Protein AF-W1XW27-F1 (afdb_monomer_lite)

Secondary structure (DSSP, 8-state):
--TTTT-TT-S--HHHHHHHHHHHHH-S---TTS--HHHHHHHHHHHHHH-TTT-------SSHHHHHHHHHHHHHHHH--------TT-----

Structure (mmCIF, N/CA/C/O backbone):
data_AF-W1XW27-F1
#
_entry.id   AF-W1XW27-F1
#
loop_
_atom_site.group_PDB
_atom_site.id
_atom_site.type_symbol
_atom_site.label_atom_id
_atom_site.label_alt_id
_atom_site.label_comp_id
_atom_site.label_asym_id
_atom_site.label_entity_id
_atom_site.label_seq_id
_atom_site.pdbx_PDB_ins_code
_atom_site.Cartn_x
_atom_site.Cartn_y
_atom_site.Cartn_z
_atom_site.occupancy
_atom_site.B_iso_or_equiv
_atom_site.auth_seq_id
_atom_site.auth_comp_id
_atom_site.auth_asym_id
_atom_site.auth_atom_id
_atom_site.pdbx_PDB_model_num
ATOM 1 N N . SER A 1 1 ? 8.555 -3.725 19.967 1.00 71.62 1 SER A N 1
ATOM 2 C CA . SER A 1 1 ? 8.879 -4.616 18.831 1.00 71.62 1 SER A CA 1
ATOM 3 C C . SER A 1 1 ? 7.943 -4.296 17.672 1.00 71.62 1 SER A C 1
ATOM 5 O O . SER A 1 1 ? 6.748 -4.179 17.927 1.00 71.62 1 SER A O 1
ATOM 7 N N . SER A 1 2 ? 8.455 -4.129 16.444 1.00 87.38 2 SER A N 1
ATOM 8 C CA . SER A 1 2 ? 7.677 -3.774 15.236 1.00 87.38 2 SER A CA 1
ATOM 9 C C . SER A 1 2 ? 7.103 -4.986 14.480 1.00 87.38 2 SER A C 1
ATOM 11 O O . SER A 1 2 ? 6.650 -4.841 13.344 1.00 87.38 2 SER A O 1
ATOM 13 N N . LEU A 1 3 ? 7.090 -6.172 15.109 1.00 91.31 3 LEU A N 1
ATOM 14 C CA . LEU A 1 3 ? 6.719 -7.451 14.488 1.00 91.31 3 LEU A CA 1
ATOM 15 C C . LEU A 1 3 ? 7.620 -7.737 13.272 1.00 91.31 3 LEU A C 1
ATOM 17 O O . LEU A 1 3 ? 8.840 -7.740 13.410 1.00 91.31 3 LEU A O 1
ATOM 21 N N . LEU A 1 4 ? 7.040 -7.934 12.088 1.00 92.62 4 LEU A N 1
ATOM 22 C CA . LEU A 1 4 ? 7.750 -8.063 10.812 1.00 92.62 4 LEU A CA 1
ATOM 23 C C . LEU A 1 4 ? 7.889 -6.694 10.122 1.00 92.62 4 LEU A C 1
ATOM 25 O O . LEU A 1 4 ? 7.539 -6.540 8.956 1.00 92.62 4 LEU A O 1
ATOM 29 N N . VAL A 1 5 ? 8.375 -5.687 10.858 1.00 94.06 5 VAL A N 1
ATOM 30 C CA . VAL A 1 5 ? 8.583 -4.306 10.364 1.00 94.06 5 VAL A CA 1
ATOM 31 C C . VAL A 1 5 ? 7.281 -3.619 9.898 1.00 94.06 5 VAL A C 1
ATOM 33 O O . VAL A 1 5 ? 7.276 -2.819 8.968 1.00 94.06 5 VAL A O 1
ATOM 36 N N . CYS A 1 6 ? 6.150 -3.931 10.541 1.00 92.88 6 CYS A N 1
ATOM 37 C CA . CYS A 1 6 ? 4.835 -3.374 10.190 1.00 92.88 6 CYS A CA 1
ATOM 38 C C . CYS A 1 6 ? 4.197 -2.532 11.305 1.00 92.88 6 CYS A C 1
ATOM 40 O O . CYS A 1 6 ? 3.382 -1.657 11.028 1.00 92.88 6 CYS A O 1
ATOM 42 N N . SER A 1 7 ? 4.592 -2.737 12.565 1.00 94.44 7 SER A N 1
ATOM 43 C CA . SER A 1 7 ? 4.051 -2.003 13.717 1.00 94.44 7 SER A CA 1
ATOM 44 C C . SER A 1 7 ? 4.958 -0.832 14.111 1.00 94.44 7 SER A C 1
ATOM 46 O O . SER A 1 7 ? 5.479 -0.785 15.226 1.00 94.44 7 SER A O 1
ATOM 48 N N . ASN A 1 8 ? 5.189 0.097 13.180 1.00 94.88 8 ASN A N 1
ATOM 49 C CA . ASN A 1 8 ? 6.202 1.155 13.325 1.00 94.88 8 ASN A CA 1
ATOM 50 C C . ASN A 1 8 ? 5.856 2.215 14.383 1.00 94.88 8 ASN A C 1
ATOM 52 O O . ASN A 1 8 ? 6.759 2.783 14.986 1.00 94.88 8 ASN A O 1
ATOM 56 N N . LEU A 1 9 ? 4.566 2.450 14.638 1.00 94.81 9 LEU A N 1
ATOM 57 C CA . LEU A 1 9 ? 4.093 3.425 15.629 1.00 94.81 9 LEU A CA 1
ATOM 58 C C . LEU A 1 9 ? 3.866 2.819 17.030 1.00 94.81 9 LEU A C 1
ATOM 60 O O . LEU A 1 9 ? 3.546 3.537 17.969 1.00 94.81 9 LEU A O 1
ATOM 64 N N . GLY A 1 10 ? 4.052 1.506 17.192 1.00 93.38 10 GLY A N 1
ATOM 65 C CA . GLY A 1 10 ? 3.702 0.7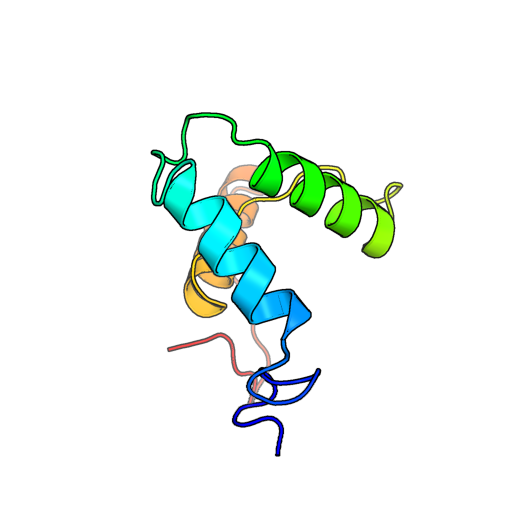82 18.419 1.00 93.38 10 GLY A CA 1
ATOM 66 C C . GLY A 1 10 ? 2.329 0.107 18.355 1.00 93.38 10 GLY A C 1
ATOM 67 O O . GLY A 1 10 ? 1.693 0.067 17.304 1.00 93.38 10 GLY A O 1
ATOM 68 N N . HIS A 1 11 ? 1.912 -0.487 19.475 1.00 94.38 11 HIS A N 1
ATOM 69 C CA . HIS A 1 11 ? 0.703 -1.315 19.577 1.00 94.38 11 HIS A CA 1
ATOM 70 C C . HIS A 1 11 ? -0.403 -0.564 20.318 1.00 94.38 11 HIS A C 1
ATOM 72 O O . HIS A 1 11 ? -0.111 0.134 21.283 1.00 94.38 11 HIS A O 1
ATOM 78 N N . GLN A 1 12 ? -1.661 -0.767 19.910 1.00 94.00 12 GLN A N 1
ATOM 79 C CA . GLN A 1 12 ? -2.855 -0.249 20.602 1.00 94.00 12 GLN A CA 1
ATOM 80 C C . GLN A 1 12 ? -2.868 1.276 20.826 1.00 94.00 12 GLN A C 1
ATOM 82 O O . GLN A 1 12 ? -3.330 1.746 21.862 1.00 94.00 12 GLN A O 1
ATOM 87 N N . LEU A 1 13 ? -2.390 2.056 19.851 1.00 96.75 13 LEU A N 1
ATOM 88 C CA . LEU A 1 13 ? -2.494 3.516 19.909 1.00 96.75 13 LEU A CA 1
ATOM 89 C C . LEU A 1 13 ? -3.970 3.949 19.963 1.00 96.75 13 LEU A C 1
ATOM 91 O O . LEU A 1 13 ? -4.714 3.592 19.039 1.00 96.75 13 LEU A O 1
ATOM 95 N N . PRO A 1 14 ? -4.401 4.688 21.006 1.00 98.00 14 PRO A N 1
ATOM 96 C CA . PRO A 1 14 ? -5.796 5.090 21.175 1.00 98.00 14 PRO A CA 1
ATOM 97 C C . PRO A 1 14 ? -6.371 5.794 19.945 1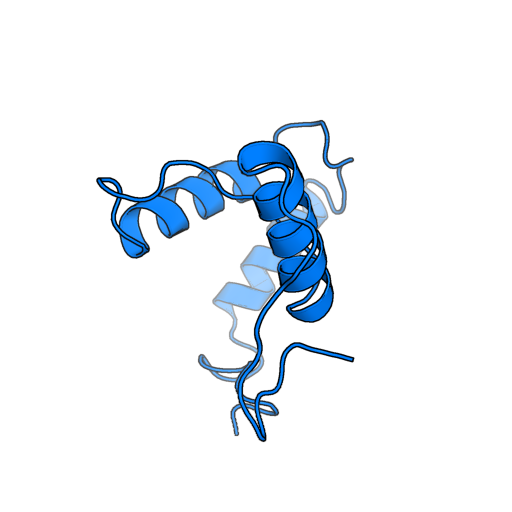.00 98.00 14 PRO A C 1
ATOM 99 O O . PRO A 1 14 ? -7.477 5.466 19.526 1.00 98.00 14 PRO A O 1
ATOM 102 N N . GLU A 1 15 ? -5.586 6.662 19.307 1.00 97.88 15 GLU A N 1
ATOM 103 C CA . GLU A 1 15 ? -5.985 7.444 18.136 1.00 97.88 15 GLU A CA 1
ATOM 104 C C . GLU A 1 15 ? -6.276 6.552 16.918 1.00 97.88 15 GLU A C 1
ATOM 106 O O . GLU A 1 15 ? -7.221 6.793 16.169 1.00 97.88 15 GLU A O 1
ATOM 111 N N . ILE A 1 16 ? -5.496 5.479 16.725 1.00 97.31 16 ILE A N 1
ATOM 112 C CA . ILE A 1 16 ? -5.727 4.512 15.638 1.00 97.31 16 ILE A CA 1
ATOM 113 C C . ILE A 1 16 ? -6.966 3.668 15.939 1.00 97.31 16 ILE A C 1
ATOM 115 O O . ILE A 1 16 ? -7.782 3.421 15.052 1.00 97.31 16 ILE A O 1
ATOM 119 N N . VAL A 1 17 ? -7.112 3.213 17.186 1.00 98.25 17 VAL A N 1
ATOM 120 C CA . VAL A 1 17 ? -8.260 2.399 17.605 1.00 98.25 17 VAL A CA 1
ATOM 121 C C . VAL A 1 17 ? -9.563 3.183 17.456 1.00 98.25 17 VAL A C 1
ATOM 123 O O . VAL A 1 17 ? -10.551 2.629 16.975 1.00 98.25 17 VAL A O 1
ATOM 126 N N . GLU A 1 18 ? -9.571 4.456 17.844 1.00 98.38 18 GLU A N 1
ATOM 127 C CA . GLU A 1 18 ? -10.719 5.348 17.692 1.00 98.38 18 GLU A CA 1
ATOM 128 C C . GLU A 1 18 ? -11.052 5.588 16.215 1.00 98.38 18 GLU A C 1
ATOM 130 O O . GLU A 1 18 ? -12.182 5.328 15.810 1.00 98.38 18 GLU A O 1
ATOM 135 N N . ALA A 1 19 ? -10.065 5.927 15.377 1.00 97.88 19 ALA A N 1
ATOM 136 C CA . ALA A 1 19 ? -10.282 6.127 13.941 1.00 97.88 19 ALA A CA 1
ATOM 137 C C . ALA A 1 19 ? -10.867 4.886 13.236 1.00 97.88 19 ALA A C 1
ATOM 139 O O . ALA A 1 19 ? -11.717 5.007 12.349 1.00 97.88 19 ALA A O 1
ATOM 140 N N . ILE A 1 20 ? -10.443 3.678 13.635 1.00 97.94 20 ILE A N 1
ATOM 141 C CA . ILE A 1 20 ? -11.012 2.421 13.123 1.00 97.94 20 ILE A CA 1
ATOM 142 C C . ILE A 1 20 ? -12.486 2.288 13.525 1.00 97.94 20 ILE A C 1
ATOM 144 O O . ILE A 1 20 ? -13.312 1.948 12.677 1.00 97.94 20 ILE A O 1
ATOM 148 N N . LYS A 1 21 ? -12.823 2.552 14.795 1.00 98.31 21 LYS A N 1
ATOM 149 C CA . LYS A 1 21 ? -14.203 2.469 15.300 1.00 98.31 21 LYS A CA 1
ATOM 150 C C . LYS A 1 21 ? -15.116 3.468 14.599 1.00 98.31 21 LYS A C 1
ATOM 152 O O . LYS A 1 21 ? -16.147 3.070 14.071 1.00 98.31 21 LYS A O 1
ATOM 157 N N . GLU A 1 22 ? -14.695 4.727 14.504 1.00 98.19 22 GLU A N 1
ATOM 158 C CA . GLU A 1 22 ? -15.470 5.773 13.833 1.00 98.19 22 GLU A CA 1
ATOM 159 C C . GLU A 1 22 ? -15.763 5.436 12.368 1.00 98.19 22 GLU A C 1
ATOM 161 O O . GLU A 1 22 ? -16.864 5.680 11.870 1.00 98.19 22 GLU A O 1
ATOM 166 N N . GLN A 1 23 ? -14.781 4.882 11.648 1.00 97.88 23 GLN A N 1
ATOM 167 C CA . GLN A 1 23 ? -14.998 4.466 10.267 1.00 97.88 23 GLN A CA 1
ATOM 168 C C . GLN A 1 23 ? -15.914 3.241 10.187 1.00 97.88 23 GLN A C 1
ATOM 170 O O . GLN A 1 23 ? -16.744 3.187 9.282 1.00 97.88 23 GLN A O 1
ATOM 175 N N . ALA A 1 24 ? -15.802 2.283 11.110 1.00 97.62 24 ALA A N 1
ATOM 176 C CA . ALA A 1 24 ? -16.675 1.112 11.157 1.00 97.62 24 ALA A CA 1
ATOM 177 C C . ALA A 1 24 ? -18.143 1.485 11.432 1.00 97.62 24 ALA A C 1
ATOM 179 O O . ALA A 1 24 ? -19.028 0.944 10.770 1.00 97.62 24 ALA A O 1
ATOM 180 N N . ASP A 1 25 ? -18.396 2.459 12.313 1.00 97.88 25 ASP A N 1
ATOM 181 C CA . ASP A 1 25 ? -19.745 2.975 12.593 1.00 97.88 25 ASP A CA 1
ATOM 182 C C . ASP A 1 25 ? -20.378 3.653 11.365 1.00 97.88 25 ASP A C 1
ATOM 184 O O . ASP A 1 25 ? -21.596 3.630 11.189 1.00 97.88 25 ASP A O 1
ATOM 188 N N . LYS A 1 26 ? -19.556 4.238 10.483 1.00 96.56 26 LYS A N 1
ATOM 189 C CA . LYS A 1 26 ? -20.012 4.838 9.219 1.00 96.56 26 LYS A CA 1
ATOM 190 C C . LYS A 1 26 ? -20.190 3.794 8.120 1.00 96.56 26 LYS A C 1
ATOM 192 O O . LYS A 1 26 ? -21.215 3.779 7.442 1.00 96.56 26 LYS A O 1
ATOM 197 N N . MET A 1 27 ? -19.156 2.985 7.877 1.00 95.69 27 MET A N 1
ATOM 198 C CA . MET A 1 27 ? -19.106 1.979 6.817 1.00 95.69 27 MET A CA 1
ATOM 199 C C . MET A 1 27 ? -17.868 1.078 6.940 1.00 95.69 27 MET A C 1
ATOM 201 O O . MET A 1 27 ? -16.740 1.531 6.734 1.00 95.69 27 MET A O 1
ATOM 205 N N . CYS A 1 28 ? -18.084 -0.223 7.151 1.00 95.44 28 CYS A N 1
ATOM 206 C CA . CYS A 1 28 ? -17.004 -1.215 7.227 1.00 95.44 28 CYS A CA 1
ATOM 207 C C . CYS A 1 28 ? -16.384 -1.572 5.868 1.00 95.44 28 CYS A C 1
ATOM 209 O O . CYS A 1 28 ? -15.203 -1.905 5.797 1.00 95.44 28 CYS A O 1
ATOM 211 N N . PHE A 1 29 ? -17.177 -1.567 4.793 1.00 94.75 29 PHE A N 1
ATOM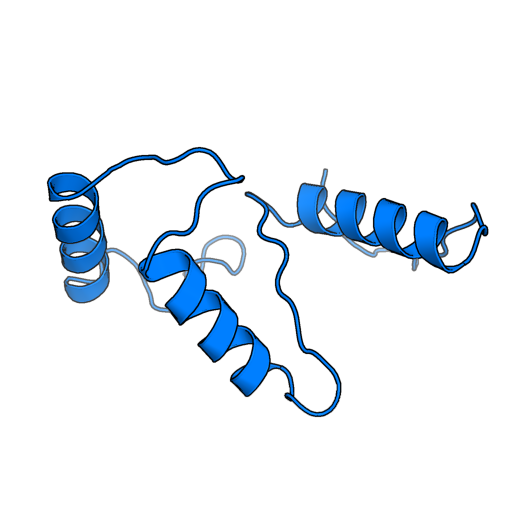 212 C CA . PHE A 1 29 ? -16.729 -2.040 3.486 1.00 94.75 29 PHE A CA 1
ATOM 213 C C . PHE A 1 29 ? -17.464 -1.353 2.337 1.00 94.75 29 PHE A C 1
ATOM 215 O O . PHE A 1 29 ? -18.661 -1.083 2.413 1.00 94.75 29 PHE A O 1
ATOM 222 N N . MET A 1 30 ? -16.738 -1.147 1.241 1.00 92.81 30 MET A N 1
ATOM 223 C CA . MET A 1 30 ? -17.260 -0.671 -0.031 1.00 92.81 30 MET A CA 1
ATOM 224 C C . MET A 1 30 ? -16.486 -1.338 -1.169 1.00 92.81 30 MET A C 1
ATOM 226 O O . MET A 1 30 ? -15.272 -1.532 -1.071 1.00 92.81 30 MET A O 1
ATOM 230 N N . ALA A 1 31 ? -17.174 -1.677 -2.262 1.00 93.50 31 ALA A N 1
ATOM 231 C CA . ALA A 1 31 ? -16.514 -2.302 -3.401 1.00 93.50 31 ALA A CA 1
ATOM 232 C C . ALA A 1 31 ? -15.463 -1.356 -4.032 1.00 93.50 31 ALA A C 1
ATOM 234 O O . ALA A 1 31 ? -15.695 -0.146 -4.097 1.00 93.50 31 ALA A O 1
ATOM 235 N N . PRO A 1 32 ? -14.336 -1.877 -4.560 1.00 89.69 32 PRO A N 1
ATOM 236 C CA . PRO A 1 32 ? -13.203 -1.053 -4.999 1.00 89.69 32 PRO A CA 1
ATOM 237 C C . PRO A 1 32 ? -13.502 -0.009 -6.081 1.00 89.69 32 PRO A C 1
ATOM 239 O O . PRO A 1 32 ? -12.756 0.967 -6.188 1.00 89.69 32 PRO A O 1
ATOM 242 N N . ALA A 1 33 ? -14.553 -0.2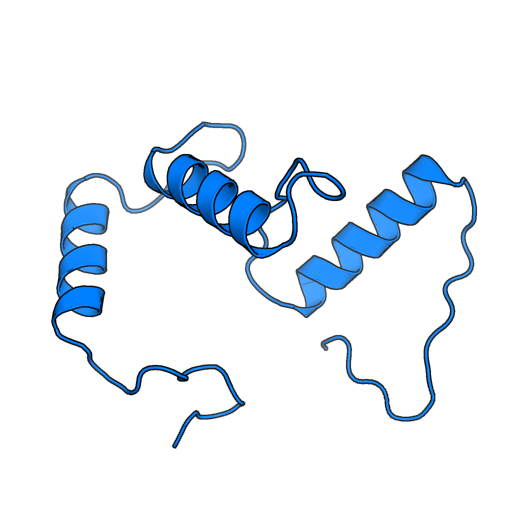35 -6.878 1.00 91.94 33 ALA A N 1
ATOM 243 C CA . ALA A 1 33 ? -14.985 0.641 -7.966 1.00 91.94 33 ALA A CA 1
ATOM 244 C C . ALA A 1 33 ? -15.593 1.968 -7.481 1.00 91.94 33 ALA A C 1
ATOM 246 O O . ALA A 1 33 ? -15.681 2.916 -8.257 1.00 91.94 33 ALA A O 1
ATOM 247 N N . TYR A 1 34 ? -16.003 2.045 -6.215 1.00 94.06 34 TYR A N 1
ATOM 248 C CA . TYR A 1 34 ? -16.576 3.253 -5.635 1.00 94.06 34 TYR A CA 1
ATOM 249 C C . TYR A 1 34 ? -15.516 4.079 -4.901 1.00 94.06 34 TYR A C 1
ATOM 251 O O . TYR A 1 34 ? -14.501 3.567 -4.414 1.00 94.06 34 TYR A O 1
ATOM 259 N N . ALA A 1 35 ? -15.762 5.384 -4.826 1.00 92.19 35 ALA A N 1
ATOM 260 C CA . ALA A 1 35 ? -14.939 6.300 -4.056 1.00 92.19 35 ALA A CA 1
ATOM 261 C C . ALA A 1 35 ? -15.321 6.245 -2.573 1.00 92.19 35 ALA A C 1
ATOM 263 O O . ALA A 1 35 ? -16.501 6.232 -2.230 1.00 92.19 35 ALA A O 1
ATOM 264 N N . SER A 1 36 ? -14.318 6.292 -1.700 1.00 94.38 36 SER A N 1
ATOM 265 C CA . SER A 1 36 ? -14.512 6.517 -0.272 1.00 94.38 36 SER A CA 1
ATOM 266 C C . SER A 1 36 ? -13.595 7.641 0.191 1.00 94.38 36 SER A C 1
ATOM 268 O O . SER A 1 36 ? -12.434 7.725 -0.215 1.00 94.38 36 SER A O 1
ATOM 270 N N . GLU A 1 37 ? -14.121 8.512 1.050 1.00 95.12 37 GLU A N 1
ATOM 271 C CA . GLU A 1 37 ? -13.371 9.622 1.640 1.00 95.12 37 GLU A CA 1
ATOM 272 C C . GLU A 1 37 ? -12.011 9.195 2.233 1.00 95.12 37 GLU A C 1
ATOM 274 O O . GLU A 1 37 ? -11.007 9.817 1.868 1.00 95.12 37 GLU A O 1
ATOM 279 N N . PRO A 1 38 ? -11.905 8.132 3.066 1.00 95.62 38 PRO A N 1
ATOM 280 C CA . PRO A 1 38 ? -10.612 7.718 3.615 1.00 95.62 38 PRO A CA 1
ATOM 281 C C . PRO A 1 38 ? -9.619 7.282 2.530 1.00 95.62 38 PRO A C 1
ATOM 283 O O . PRO A 1 38 ? -8.447 7.653 2.591 1.00 95.62 38 PRO A O 1
ATOM 286 N N . LYS A 1 39 ? -10.077 6.561 1.496 1.00 95.19 39 LYS A N 1
ATOM 287 C CA . LYS A 1 39 ? -9.223 6.119 0.382 1.00 95.19 39 LYS A CA 1
ATOM 288 C C . LYS A 1 39 ? -8.704 7.309 -0.425 1.00 95.19 39 LYS A C 1
ATOM 290 O O . LYS A 1 39 ? -7.528 7.335 -0.778 1.00 95.19 39 LYS A O 1
ATOM 295 N N . SER A 1 40 ? -9.550 8.308 -0.679 1.00 95.44 40 SER A N 1
ATOM 296 C CA . SER A 1 40 ? -9.169 9.529 -1.398 1.00 95.44 40 SER A CA 1
ATOM 297 C C . SER A 1 40 ? -8.175 10.385 -0.613 1.00 95.44 40 SER A C 1
ATOM 299 O O . SER A 1 40 ? -7.180 10.832 -1.183 1.00 95.44 40 SER A O 1
ATOM 301 N N . LYS A 1 41 ? -8.401 10.579 0.695 1.00 97.44 41 LYS A N 1
ATOM 302 C CA . LYS A 1 41 ? -7.468 11.312 1.567 1.00 97.44 41 LYS A CA 1
ATOM 303 C C . LYS A 1 41 ? -6.109 10.619 1.634 1.00 97.44 41 LYS A C 1
ATOM 305 O O . LYS A 1 41 ? -5.087 11.267 1.433 1.00 97.44 41 LYS A O 1
ATOM 310 N N . LEU A 1 42 ? -6.101 9.303 1.849 1.00 97.25 42 LEU A N 1
ATOM 311 C CA . LEU A 1 42 ? -4.866 8.524 1.905 1.00 97.25 42 LEU A CA 1
ATOM 312 C C . LEU A 1 42 ? -4.111 8.552 0.571 1.00 97.25 42 LEU A C 1
ATOM 314 O O . LEU A 1 42 ? -2.898 8.730 0.566 1.00 97.25 42 LEU A O 1
ATOM 318 N N . ALA A 1 43 ? -4.809 8.424 -0.561 1.00 96.94 43 ALA A N 1
ATOM 319 C CA . ALA A 1 43 ? -4.175 8.482 -1.877 1.00 96.94 43 ALA A CA 1
ATOM 320 C C . ALA A 1 43 ? -3.456 9.818 -2.118 1.00 96.94 43 ALA A C 1
ATOM 322 O O . ALA A 1 43 ? -2.348 9.817 -2.646 1.00 96.94 43 ALA A O 1
ATOM 323 N N . LYS A 1 44 ? -4.066 10.935 -1.699 1.00 97.12 44 LYS A N 1
ATOM 324 C CA . LYS A 1 44 ? -3.456 12.265 -1.791 1.00 97.12 44 LYS A CA 1
ATOM 325 C C . LYS A 1 44 ? -2.180 12.355 -0.948 1.00 97.12 44 LYS A C 1
ATOM 327 O O . LYS A 1 44 ? -1.130 12.673 -1.489 1.00 97.12 44 LYS A O 1
ATOM 332 N N . LEU A 1 45 ? -2.254 11.975 0.330 1.00 98.06 45 LEU A N 1
ATOM 333 C CA . LEU A 1 45 ? -1.100 11.996 1.241 1.00 98.06 45 LEU A CA 1
ATOM 334 C C . LEU A 1 45 ? 0.062 11.121 0.745 1.00 98.06 45 LEU A C 1
ATOM 336 O O . LEU A 1 45 ? 1.224 11.486 0.893 1.00 98.06 45 LEU A O 1
ATOM 340 N N . LEU A 1 46 ? -0.240 9.962 0.150 1.00 97.56 46 LEU A N 1
ATOM 341 C CA . LEU A 1 46 ? 0.779 9.067 -0.405 1.00 97.56 46 LEU A CA 1
ATOM 342 C C . LEU A 1 46 ? 1.468 9.660 -1.637 1.00 97.56 46 LEU A C 1
ATOM 344 O O . LEU A 1 46 ? 2.676 9.500 -1.779 1.00 97.56 46 LEU A O 1
ATOM 348 N N . VAL A 1 47 ? 0.720 10.328 -2.517 1.00 97.75 47 VAL A N 1
ATOM 349 C CA . VAL A 1 47 ? 1.279 11.009 -3.695 1.00 97.75 47 VAL A CA 1
ATOM 350 C C . VAL A 1 47 ? 2.173 12.174 -3.271 1.00 97.75 47 VAL A C 1
ATOM 352 O O . VAL A 1 47 ? 3.315 12.245 -3.723 1.00 97.75 47 VAL A O 1
ATOM 355 N N . GLU A 1 48 ? 1.707 13.001 -2.331 1.00 96.75 48 GLU A N 1
ATOM 356 C CA . GLU A 1 48 ? 2.488 14.095 -1.737 1.00 96.75 48 GLU A CA 1
ATOM 357 C C . GLU A 1 48 ? 3.801 13.579 -1.129 1.00 96.75 48 GLU A C 1
ATOM 359 O O . GLU A 1 48 ? 4.877 14.101 -1.418 1.00 96.75 48 GLU A O 1
ATOM 364 N N . ALA A 1 49 ? 3.735 12.505 -0.336 1.00 97.19 49 ALA A N 1
ATOM 365 C CA . ALA A 1 49 ? 4.905 11.924 0.317 1.00 97.19 49 ALA A CA 1
ATOM 366 C C . ALA A 1 49 ? 5.876 11.222 -0.652 1.00 97.19 49 ALA A C 1
ATOM 368 O O . ALA A 1 49 ? 7.077 11.179 -0.387 1.00 97.19 49 ALA A O 1
ATOM 369 N N . ALA A 1 50 ? 5.378 10.647 -1.752 1.00 95.56 50 ALA A N 1
ATOM 370 C CA . ALA A 1 50 ? 6.201 9.939 -2.734 1.00 95.56 50 ALA A CA 1
ATOM 371 C C . ALA A 1 50 ? 6.874 10.875 -3.757 1.00 95.56 50 ALA A C 1
ATOM 373 O O . ALA A 1 50 ? 7.814 10.453 -4.432 1.00 95.56 50 ALA A O 1
ATOM 374 N N . GLY A 1 51 ? 6.410 12.123 -3.867 1.00 95.62 51 GLY A N 1
ATOM 375 C CA . GLY A 1 51 ? 6.869 13.109 -4.843 1.00 95.62 51 GLY A CA 1
ATOM 376 C C . GLY A 1 51 ? 5.885 13.250 -6.003 1.00 95.62 51 GLY A C 1
ATOM 377 O O . GLY A 1 51 ? 5.878 12.439 -6.935 1.00 95.62 51 GLY A O 1
ATOM 378 N N . GLU A 1 52 ? 5.078 14.310 -5.960 1.00 92.94 52 GLU A N 1
ATOM 379 C CA . GLU A 1 52 ? 3.978 14.555 -6.908 1.00 92.94 52 GLU A CA 1
ATOM 380 C C . GLU A 1 52 ? 4.444 14.755 -8.356 1.00 92.94 52 GLU A C 1
ATOM 382 O O . GLU A 1 52 ? 3.718 14.432 -9.294 1.00 92.94 52 GLU A O 1
ATOM 387 N N . ASP A 1 53 ? 5.682 15.216 -8.551 1.00 94.25 53 ASP A N 1
ATOM 388 C CA . ASP A 1 53 ? 6.283 15.383 -9.880 1.00 94.25 53 ASP A CA 1
ATOM 389 C C . ASP A 1 53 ? 6.488 14.043 -10.605 1.00 94.25 53 ASP A C 1
ATOM 391 O O . ASP A 1 53 ? 6.617 13.995 -11.828 1.00 94.25 53 ASP A O 1
ATOM 395 N N . THR A 1 54 ? 6.551 12.941 -9.850 1.00 94.25 54 THR A N 1
ATOM 396 C CA . THR A 1 54 ? 6.817 11.594 -10.373 1.00 94.25 54 THR A CA 1
ATOM 397 C C . THR A 1 54 ? 5.591 10.687 -10.288 1.00 94.25 54 THR A C 1
ATOM 399 O O . THR A 1 54 ? 5.348 9.890 -11.198 1.00 94.25 54 THR A O 1
ATOM 402 N N . TYR A 1 55 ? 4.802 10.791 -9.217 1.00 95.38 55 TYR A N 1
ATOM 403 C CA . TYR A 1 55 ? 3.662 9.913 -8.960 1.00 95.38 55 TYR A CA 1
ATOM 404 C C . TYR A 1 55 ? 2.353 10.704 -8.933 1.00 95.38 55 TYR A C 1
ATOM 406 O O . TYR A 1 55 ? 2.275 11.751 -8.314 1.00 95.38 55 TYR A O 1
ATOM 414 N N . GLY A 1 56 ? 1.292 10.174 -9.554 1.00 94.94 56 GLY A N 1
ATOM 415 C CA . GLY A 1 56 ? -0.017 10.856 -9.599 1.00 94.94 56 GLY A CA 1
ATOM 416 C C . GLY A 1 56 ? -1.235 9.972 -9.312 1.00 94.94 56 GLY A C 1
ATOM 417 O O . GLY A 1 56 ? -2.379 10.429 -9.390 1.00 94.94 56 GLY A O 1
ATOM 418 N N . ARG A 1 57 ? -1.031 8.678 -9.043 1.00 93.88 57 ARG A N 1
ATOM 419 C CA . ARG A 1 57 ? -2.101 7.684 -8.853 1.00 93.88 57 ARG A CA 1
ATOM 420 C C . ARG A 1 57 ? -1.670 6.645 -7.820 1.00 93.88 57 ARG A C 1
ATOM 422 O O . ARG A 1 57 ? -0.512 6.240 -7.806 1.00 93.88 57 ARG A O 1
ATOM 429 N N . VAL A 1 58 ? -2.627 6.159 -7.029 1.00 95.75 58 VAL A N 1
ATOM 430 C CA . VAL A 1 58 ? -2.437 5.043 -6.089 1.00 95.75 58 VAL A CA 1
ATOM 431 C C . VAL A 1 58 ? -3.384 3.906 -6.451 1.00 95.75 58 VAL A C 1
ATOM 433 O O . VAL A 1 58 ? -4.587 4.117 -6.618 1.00 95.75 58 VAL A O 1
ATOM 436 N N . PHE A 1 59 ? -2.841 2.694 -6.541 1.00 95.38 59 PHE A N 1
ATOM 437 C CA . PHE A 1 59 ? -3.610 1.457 -6.618 1.00 95.38 59 PHE A CA 1
ATOM 438 C C . PHE A 1 59 ? -3.445 0.703 -5.295 1.00 95.38 59 PHE A C 1
ATOM 440 O O . PHE A 1 59 ? -2.329 0.350 -4.924 1.00 95.38 59 PHE A O 1
ATOM 447 N N . PHE A 1 60 ? -4.545 0.493 -4.570 1.00 95.75 60 PHE A N 1
ATOM 448 C CA . PHE A 1 60 ? -4.526 -0.152 -3.254 1.00 95.75 60 PHE A CA 1
ATOM 449 C C . PHE A 1 60 ? -4.660 -1.673 -3.370 1.00 95.75 60 PHE A C 1
ATOM 451 O O . PHE A 1 60 ? -5.456 -2.170 -4.166 1.00 95.75 60 PHE A O 1
ATOM 458 N N . THR A 1 61 ? -3.920 -2.385 -2.529 1.00 96.12 61 THR A N 1
ATOM 459 C CA . THR A 1 61 ? -3.910 -3.848 -2.374 1.00 96.12 61 THR A CA 1
ATOM 460 C C . THR A 1 61 ? -3.910 -4.191 -0.883 1.00 96.12 61 THR A C 1
ATOM 462 O O . THR A 1 61 ? -3.696 -3.310 -0.045 1.00 96.12 61 THR A O 1
ATOM 465 N N . ASN A 1 62 ? -4.131 -5.459 -0.531 1.00 94.06 62 ASN A N 1
ATOM 466 C CA . ASN A 1 62 ? -4.157 -5.881 0.871 1.00 94.06 62 ASN A CA 1
ATOM 467 C C . ASN A 1 62 ? -2.768 -6.248 1.410 1.00 94.06 62 ASN A C 1
ATOM 469 O O . ASN A 1 62 ? -2.572 -6.302 2.624 1.00 94.06 62 ASN A O 1
ATOM 473 N N . GLY A 1 63 ? -1.793 -6.494 0.533 1.00 94.75 63 GLY A N 1
ATOM 474 C CA . GLY A 1 63 ? -0.447 -6.873 0.943 1.00 94.75 63 GLY A CA 1
ATOM 475 C C . GLY A 1 63 ? 0.611 -6.662 -0.133 1.00 94.75 63 GLY A C 1
ATOM 476 O O . GLY A 1 63 ? 0.314 -6.462 -1.309 1.00 94.75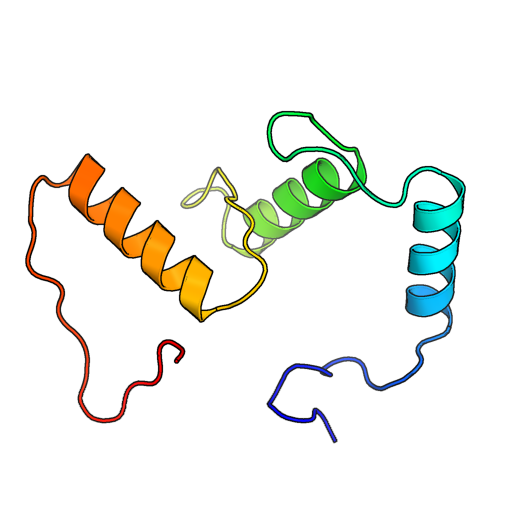 63 GLY A O 1
ATOM 477 N N . GLY A 1 64 ? 1.879 -6.746 0.282 1.00 96.06 64 GLY A N 1
ATOM 478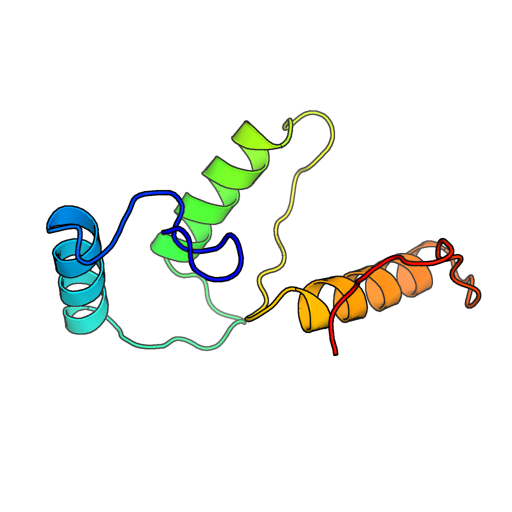 C CA . GLY A 1 64 ? 3.025 -6.487 -0.596 1.00 96.06 64 GLY A CA 1
ATOM 479 C C . GLY A 1 64 ? 3.153 -7.457 -1.778 1.00 96.06 64 GLY A C 1
ATOM 480 O O . GLY A 1 64 ? 3.577 -7.040 -2.853 1.00 96.06 64 GLY A O 1
ATOM 481 N N . ALA A 1 65 ? 2.751 -8.724 -1.613 1.00 97.12 65 ALA A N 1
ATOM 482 C CA . ALA A 1 65 ? 2.749 -9.713 -2.697 1.00 97.12 65 ALA A CA 1
ATOM 483 C C . ALA A 1 65 ? 1.792 -9.301 -3.832 1.00 97.12 65 ALA A C 1
ATOM 485 O O . ALA A 1 65 ? 2.195 -9.205 -4.991 1.00 97.12 65 ALA A O 1
ATOM 486 N N . GLU A 1 66 ? 0.550 -8.951 -3.481 1.00 97.25 66 GLU A N 1
ATOM 487 C CA . GLU A 1 66 ? -0.455 -8.450 -4.425 1.00 97.25 66 GLU A CA 1
ATOM 488 C C . GLU A 1 66 ? -0.024 -7.127 -5.069 1.00 97.25 66 GLU A C 1
ATOM 490 O O . GLU A 1 66 ? -0.273 -6.908 -6.257 1.00 97.25 66 GLU A O 1
ATOM 495 N N . SER A 1 67 ? 0.646 -6.242 -4.315 1.00 97.88 67 SER A N 1
ATOM 496 C CA . SER A 1 67 ? 1.224 -5.011 -4.871 1.00 97.88 67 SER A CA 1
ATOM 497 C C . SER A 1 67 ? 2.209 -5.320 -5.994 1.00 97.88 67 SER A C 1
ATOM 499 O O . SER A 1 67 ? 2.116 -4.726 -7.068 1.00 97.88 67 SER A O 1
ATOM 501 N N . ASN A 1 68 ? 3.117 -6.276 -5.778 1.00 97.75 68 ASN A N 1
ATOM 502 C CA . ASN A 1 68 ? 4.097 -6.674 -6.786 1.00 97.75 68 ASN A CA 1
ATOM 503 C C . ASN A 1 68 ? 3.431 -7.343 -7.993 1.00 97.75 68 ASN A C 1
ATOM 505 O O . ASN A 1 68 ? 3.779 -7.030 -9.131 1.00 97.75 68 ASN A O 1
ATOM 509 N N . GLU A 1 69 ? 2.426 -8.197 -7.783 1.00 97.06 69 GLU A N 1
ATOM 510 C CA . GLU A 1 69 ? 1.682 -8.811 -8.887 1.00 97.06 69 GLU A CA 1
ATOM 511 C C . GLU A 1 69 ? 1.014 -7.752 -9.781 1.00 97.06 69 GLU A C 1
ATOM 513 O O . GLU A 1 69 ? 1.132 -7.794 -11.012 1.00 97.06 69 GLU A O 1
ATOM 518 N N . ASN A 1 70 ? 0.352 -6.764 -9.172 1.00 97.56 70 ASN A N 1
ATOM 519 C CA . ASN A 1 70 ? -0.279 -5.667 -9.902 1.00 97.56 70 ASN A CA 1
ATOM 520 C C . ASN A 1 70 ? 0.758 -4.768 -10.591 1.00 97.56 70 ASN A C 1
ATOM 522 O O . ASN A 1 70 ? 0.548 -4.377 -11.741 1.00 97.56 70 ASN A O 1
ATOM 526 N N . ALA A 1 71 ? 1.907 -4.508 -9.960 1.00 97.19 71 ALA A N 1
ATOM 527 C CA . ALA A 1 71 ? 3.012 -3.782 -10.584 1.00 97.19 71 ALA A CA 1
ATOM 528 C C . ALA A 1 71 ? 3.530 -4.498 -11.843 1.00 97.19 71 ALA A C 1
ATOM 530 O O . ALA A 1 71 ? 3.707 -3.860 -12.883 1.00 97.19 71 ALA A O 1
ATOM 531 N N . PHE A 1 72 ? 3.696 -5.825 -11.810 1.00 96.81 72 PHE A N 1
ATOM 532 C CA . PHE A 1 72 ? 4.108 -6.596 -12.988 1.00 96.81 72 PHE A CA 1
ATOM 533 C C . PHE A 1 72 ? 3.057 -6.575 -14.099 1.00 96.81 72 PHE A C 1
ATOM 535 O O . PHE A 1 72 ? 3.413 -6.455 -15.274 1.00 96.81 72 PHE A O 1
ATOM 542 N N . LYS A 1 73 ? 1.765 -6.666 -13.752 1.00 97.31 73 LYS A N 1
ATOM 543 C CA . LYS A 1 73 ? 0.660 -6.547 -14.718 1.00 97.31 73 LYS A CA 1
ATOM 544 C C . LYS A 1 73 ? 0.661 -5.175 -15.392 1.00 97.31 73 LYS A C 1
ATOM 546 O O . LYS A 1 73 ? 0.598 -5.109 -16.618 1.00 97.31 73 LYS A O 1
ATOM 551 N N . MET A 1 74 ? 0.814 -4.099 -14.621 1.00 97.38 74 MET A N 1
ATOM 552 C CA . MET A 1 74 ? 0.900 -2.733 -15.147 1.00 97.38 74 MET A CA 1
ATOM 553 C C . MET A 1 74 ? 2.142 -2.531 -16.026 1.00 97.38 74 MET A C 1
ATOM 555 O O . MET A 1 74 ? 2.024 -2.033 -17.143 1.00 97.38 74 MET A O 1
ATOM 559 N N . ALA A 1 75 ? 3.320 -2.990 -15.590 1.00 97.44 75 ALA A N 1
ATOM 560 C CA . ALA A 1 75 ? 4.548 -2.892 -16.380 1.00 97.44 75 ALA A CA 1
ATOM 561 C C . ALA A 1 75 ? 4.434 -3.636 -17.720 1.00 97.44 75 ALA A C 1
ATOM 563 O O . ALA A 1 75 ? 4.841 -3.118 -18.761 1.00 97.44 75 ALA A O 1
ATOM 564 N N . ARG A 1 76 ? 3.831 -4.830 -17.724 1.00 97.94 76 ARG A N 1
ATOM 565 C CA . ARG A 1 76 ? 3.550 -5.599 -18.948 1.00 97.94 76 ARG A CA 1
ATOM 566 C C . ARG A 1 76 ? 2.558 -4.887 -19.858 1.00 97.94 76 ARG A C 1
ATOM 568 O O . ARG A 1 76 ? 2.798 -4.826 -21.057 1.00 97.94 76 ARG A O 1
ATOM 575 N N . MET A 1 77 ? 1.485 -4.331 -19.297 1.00 97.94 77 MET A N 1
ATOM 576 C CA . MET A 1 77 ? 0.473 -3.589 -20.053 1.00 97.94 77 MET A CA 1
ATOM 577 C C . MET A 1 77 ? 1.069 -2.363 -20.752 1.00 97.94 77 MET A C 1
ATOM 579 O O . MET A 1 77 ? 0.765 -2.121 -21.914 1.00 97.94 77 MET A O 1
ATOM 583 N N . VAL A 1 78 ? 1.944 -1.621 -20.068 1.00 97.44 78 VAL A N 1
ATOM 584 C CA . VAL A 1 78 ? 2.569 -0.405 -20.612 1.00 97.44 78 VAL A CA 1
ATOM 585 C C . VAL A 1 78 ? 3.688 -0.728 -21.605 1.00 97.44 78 VAL A C 1
ATOM 587 O O . VAL A 1 78 ? 3.818 -0.062 -22.626 1.00 97.44 78 VAL A O 1
ATOM 590 N N . THR A 1 79 ? 4.523 -1.731 -21.317 1.00 97.94 79 THR A N 1
ATOM 591 C CA . THR A 1 79 ? 5.746 -1.987 -22.104 1.00 97.94 79 THR A CA 1
ATOM 592 C C . THR A 1 79 ? 5.602 -3.077 -23.165 1.00 97.94 79 THR A C 1
ATOM 594 O O . THR A 1 79 ? 6.461 -3.184 -24.038 1.00 97.94 79 THR A O 1
ATOM 597 N N . GLY A 1 80 ? 4.595 -3.948 -23.056 1.00 98.12 80 GLY A N 1
ATOM 598 C CA . GLY A 1 80 ? 4.459 -5.170 -23.857 1.00 98.12 80 GLY A CA 1
ATOM 599 C C . GLY A 1 80 ? 5.507 -6.255 -23.559 1.00 98.12 80 GLY A C 1
ATOM 600 O O . GLY A 1 80 ? 5.501 -7.313 -24.187 1.00 98.12 80 GLY A O 1
ATOM 601 N N . ARG A 1 81 ? 6.428 -6.030 -22.611 1.00 98.06 81 ARG A N 1
ATOM 602 C CA . ARG A 1 81 ? 7.531 -6.952 -22.295 1.00 98.06 81 ARG A CA 1
ATOM 603 C C . ARG A 1 81 ? 7.128 -7.913 -21.188 1.00 98.06 81 ARG A C 1
ATOM 605 O O . ARG A 1 81 ? 6.622 -7.498 -20.154 1.00 98.06 81 ARG A O 1
ATOM 612 N N . THR A 1 82 ? 7.415 -9.200 -21.365 1.00 96.94 82 THR A N 1
ATOM 613 C CA . THR A 1 82 ? 6.991 -10.254 -20.425 1.00 96.94 82 THR A CA 1
ATOM 614 C C . THR A 1 82 ? 8.031 -10.604 -19.361 1.00 96.94 82 THR A C 1
ATOM 616 O O . THR A 1 82 ? 7.657 -11.052 -18.271 1.00 96.94 82 THR A O 1
ATOM 619 N N . LYS A 1 83 ? 9.321 -10.399 -19.659 1.00 97.62 83 LYS A N 1
ATOM 620 C CA . LYS A 1 83 ? 10.440 -10.705 -18.757 1.00 97.62 83 LYS A CA 1
ATOM 621 C C . LYS A 1 83 ? 10.545 -9.665 -17.641 1.00 97.62 83 LYS A C 1
ATOM 623 O O . LYS A 1 83 ? 10.522 -8.469 -17.914 1.00 97.62 83 LYS A O 1
ATOM 628 N N . ILE A 1 84 ? 10.710 -10.144 -16.411 1.00 96.00 84 ILE A N 1
ATOM 629 C CA . ILE A 1 84 ? 10.932 -9.348 -15.199 1.00 96.00 84 ILE A CA 1
ATOM 630 C C . ILE A 1 84 ? 12.258 -9.805 -14.586 1.00 96.00 84 ILE A C 1
ATOM 632 O O . ILE A 1 84 ? 12.511 -11.006 -14.515 1.00 96.00 84 ILE A O 1
ATOM 636 N N . PHE A 1 85 ? 13.099 -8.861 -14.167 1.00 96.12 85 PHE A N 1
ATOM 637 C CA . PHE A 1 85 ? 14.352 -9.147 -13.468 1.00 96.12 85 PHE A CA 1
ATOM 638 C C . PHE A 1 85 ? 14.156 -8.996 -11.957 1.00 96.12 85 PHE A C 1
ATOM 640 O O . PHE A 1 85 ? 13.489 -8.063 -11.515 1.00 96.12 85 PHE A O 1
ATOM 647 N N . SER A 1 86 ? 14.759 -9.893 -11.178 1.00 97.00 86 SER A N 1
ATOM 648 C CA . SER A 1 86 ? 14.844 -9.809 -9.717 1.00 97.00 86 SER A CA 1
ATOM 649 C C . SER A 1 86 ? 16.293 -9.977 -9.263 1.00 97.00 86 SER A C 1
ATOM 651 O O . SER A 1 86 ? 17.158 -10.397 -10.036 1.00 97.00 86 SER A O 1
ATOM 653 N N . CYS A 1 87 ? 16.564 -9.654 -8.001 1.00 97.56 87 CYS A N 1
ATOM 654 C CA . CYS A 1 87 ? 17.903 -9.751 -7.428 1.00 97.56 87 CYS A CA 1
ATOM 655 C C . CYS A 1 87 ? 18.059 -11.032 -6.598 1.00 97.56 87 CYS A C 1
ATOM 657 O O . CYS A 1 87 ? 17.110 -11.536 -6.001 1.00 97.56 87 CYS A O 1
ATOM 659 N N . TYR A 1 88 ? 19.279 -11.563 -6.517 1.00 97.88 88 TYR A N 1
ATOM 660 C CA . TYR A 1 88 ? 19.564 -12.677 -5.613 1.00 97.88 88 TYR A CA 1
ATOM 661 C C . TYR A 1 88 ? 19.286 -12.264 -4.156 1.00 97.88 88 TYR A C 1
ATOM 663 O O . TYR A 1 88 ? 19.693 -11.182 -3.736 1.00 97.88 88 TYR A O 1
ATOM 671 N N . ARG A 1 89 ? 18.597 -13.129 -3.394 1.00 96.88 89 ARG A N 1
ATOM 672 C CA . ARG A 1 89 ? 18.144 -12.894 -2.003 1.00 96.88 89 ARG A CA 1
ATOM 673 C C . ARG A 1 89 ? 17.137 -11.746 -1.810 1.00 96.88 89 ARG A C 1
ATOM 675 O O . ARG A 1 89 ? 16.953 -11.293 -0.684 1.00 96.88 89 ARG A O 1
ATOM 682 N N . SER A 1 90 ? 16.454 -11.293 -2.862 1.00 97.00 90 SER A N 1
ATOM 683 C CA . SER A 1 90 ? 15.324 -10.365 -2.719 1.00 97.00 90 SER A CA 1
ATOM 684 C C . SER A 1 90 ? 14.069 -11.060 -2.174 1.00 97.00 90 SER A C 1
ATOM 686 O O . SER A 1 90 ? 13.814 -12.214 -2.519 1.00 97.00 90 SER A O 1
ATOM 688 N N . TYR A 1 91 ? 13.246 -10.341 -1.407 1.00 96.38 91 TYR A N 1
ATOM 689 C CA . TYR A 1 91 ? 11.923 -10.794 -0.962 1.00 96.38 91 TYR A CA 1
ATOM 690 C C . TYR A 1 91 ? 10.831 -9.897 -1.554 1.00 96.38 91 TYR A C 1
ATOM 692 O O . TYR A 1 91 ? 10.882 -8.677 -1.404 1.00 96.38 91 TYR A O 1
ATOM 700 N N . HIS A 1 92 ? 9.843 -10.502 -2.217 1.00 96.12 92 HIS A N 1
ATOM 701 C CA . HIS A 1 92 ? 8.762 -9.791 -2.915 1.00 96.12 92 HIS A CA 1
ATOM 702 C C . HIS A 1 92 ? 7.366 -10.324 -2.553 1.00 96.12 92 HIS A C 1
ATOM 704 O O . HIS A 1 92 ? 6.398 -10.056 -3.264 1.00 96.12 92 HIS A O 1
ATOM 710 N N . GLY A 1 93 ? 7.260 -11.041 -1.432 1.00 92.75 93 GLY A N 1
ATOM 711 C CA . GLY A 1 93 ? 6.044 -11.738 -1.018 1.00 92.75 93 GLY A CA 1
ATOM 712 C C . GLY A 1 93 ? 6.133 -13.251 -1.212 1.00 92.75 93 GLY A C 1
ATOM 713 O O . GLY A 1 93 ? 7.158 -13.761 -1.669 1.00 92.75 93 GLY A O 1
ATOM 714 N N . ALA A 1 94 ? 5.059 -13.936 -0.822 1.00 87.19 94 ALA A N 1
ATOM 715 C CA . ALA A 1 94 ? 4.849 -15.375 -0.941 1.00 87.19 94 ALA A CA 1
ATOM 716 C C . ALA A 1 94 ? 3.510 -15.631 -1.637 1.00 87.19 94 ALA A C 1
ATOM 718 O O . ALA A 1 94 ? 2.592 -14.806 -1.415 1.00 87.19 94 ALA A O 1
#

Sequence (94 aa):
SSLLVCSNLGHQLPEIVEAIKEQADKMCFMAPAYASEPKSKLAKLLVEAAGEDTYGRVFFTNGGAESNENAFKMARMVTGRTKIFSCYRSYHGA

InterPro domains:
  IPR005814 Aminotransferase class-III [PF00202] (7-93)
  IPR015421 Pyridoxal phosphate-dependent transferase, major domain [G3DSA:3.40.640.10] (13-94)
  IPR015422 Pyridoxal phosphate-dependent transferase, small domain [G3DSA:3.90.1150.10] (2-12)
  IPR015424 Pyridoxal phosphate-dependent transferase [SSF53383] (5-93)

Foldseek 3Di:
DCVVVPNVVHPDDVVVVVVQVVVVVVPDDDDPVDDDPVVVVVQVVVCVVVDVVVDDGDDDDPDQLVVVVVVLVVCCVVPVDNDDDDDPPDDRDD

Organism: NCBI:txid408170

Radius of gyration: 16.8 Å; chains: 1; bounding box: 40×31×45 Å

pLDDT: mean 95.58, std 3.35, range [71.62, 98.38]